Protein AF-A0A7Y5MS12-F1 (afdb_monomer_lite)

Structure (mmCIF, N/CA/C/O backbone):
data_AF-A0A7Y5MS12-F1
#
_entry.id   AF-A0A7Y5MS12-F1
#
loop_
_atom_site.group_PDB
_atom_site.id
_atom_site.type_symbol
_atom_site.label_atom_id
_atom_site.label_alt_id
_atom_site.label_comp_id
_atom_site.label_asym_id
_atom_site.label_entity_id
_atom_site.label_seq_id
_atom_site.pdbx_PDB_ins_code
_atom_site.Cartn_x
_atom_site.Cartn_y
_atom_site.Cartn_z
_atom_site.occupancy
_atom_site.B_iso_or_equiv
_atom_site.auth_seq_id
_atom_site.auth_comp_id
_atom_site.auth_asym_id
_atom_site.auth_atom_id
_atom_site.pdbx_PDB_model_num
ATOM 1 N N . MET A 1 1 ? -14.382 5.665 9.227 1.00 68.31 1 MET A N 1
ATOM 2 C CA . MET A 1 1 ? -13.702 4.538 8.560 1.00 68.31 1 MET A CA 1
ATOM 3 C C . MET A 1 1 ? -12.350 5.017 8.052 1.00 68.31 1 MET A C 1
ATOM 5 O O . MET A 1 1 ? -12.291 6.135 7.544 1.00 68.31 1 MET A O 1
ATOM 9 N N . LYS A 1 2 ? -11.258 4.272 8.248 1.00 78.38 2 LYS A N 1
ATOM 10 C CA . LYS A 1 2 ? -9.914 4.711 7.812 1.00 78.38 2 LYS A CA 1
ATOM 11 C C . LYS A 1 2 ? -9.490 3.993 6.543 1.00 78.38 2 LYS A C 1
ATOM 13 O O . LYS A 1 2 ? -9.517 2.764 6.481 1.00 78.38 2 LYS A O 1
ATOM 18 N N . LEU A 1 3 ? -9.067 4.781 5.563 1.00 83.00 3 LEU A N 1
ATOM 19 C CA . LEU A 1 3 ? -8.536 4.303 4.297 1.00 83.00 3 LEU A CA 1
ATOM 20 C C . LEU A 1 3 ? -7.022 4.455 4.309 1.00 83.00 3 LEU A C 1
ATOM 22 O O . LEU A 1 3 ? -6.505 5.561 4.475 1.00 83.00 3 LEU A O 1
ATOM 26 N N . LEU A 1 4 ? -6.320 3.348 4.108 1.00 87.44 4 LEU A N 1
ATOM 27 C CA . LEU A 1 4 ? -4.887 3.360 3.863 1.00 87.44 4 LEU A CA 1
ATOM 28 C C . LEU A 1 4 ? -4.664 3.398 2.358 1.00 87.44 4 LEU A C 1
ATOM 30 O O . LEU A 1 4 ? -5.261 2.619 1.619 1.00 87.44 4 LEU A O 1
ATOM 34 N N . LEU A 1 5 ? -3.779 4.273 1.903 1.00 87.62 5 LEU A N 1
ATOM 35 C CA . LEU A 1 5 ? -3.424 4.393 0.502 1.00 87.62 5 LEU A CA 1
ATOM 36 C C . LEU A 1 5 ? -1.907 4.311 0.344 1.00 87.62 5 LEU A C 1
ATOM 38 O O . LEU A 1 5 ? -1.176 5.120 0.908 1.00 87.62 5 LEU A O 1
ATOM 42 N N . TYR A 1 6 ? -1.423 3.365 -0.452 1.00 88.69 6 TYR A N 1
ATOM 43 C CA . TYR A 1 6 ? -0.018 3.289 -0.841 1.00 88.69 6 TYR A CA 1
ATOM 44 C C . TYR A 1 6 ? 0.161 3.754 -2.284 1.00 88.69 6 TYR A C 1
ATOM 46 O O . TYR A 1 6 ? -0.359 3.140 -3.217 1.00 88.69 6 TYR A O 1
ATOM 54 N N . LEU A 1 7 ? 0.919 4.836 -2.447 1.00 86.69 7 LEU A N 1
ATOM 55 C CA . LEU A 1 7 ? 1.239 5.472 -3.720 1.00 86.69 7 LEU A CA 1
ATOM 56 C C . LEU A 1 7 ? 2.759 5.635 -3.834 1.00 86.69 7 LEU A C 1
ATOM 58 O O . LEU A 1 7 ? 3.296 6.632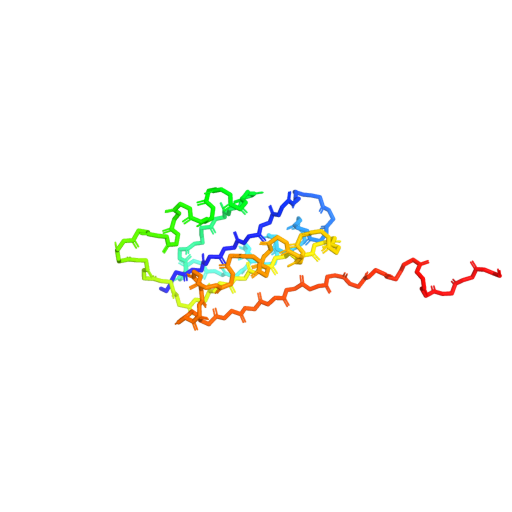 -3.346 1.00 86.69 7 LEU A O 1
ATOM 62 N N . PRO A 1 8 ? 3.475 4.692 -4.470 1.00 81.69 8 PRO A N 1
ATOM 63 C CA . PRO A 1 8 ? 4.926 4.795 -4.632 1.00 81.69 8 PRO A CA 1
ATOM 64 C C . PRO A 1 8 ? 5.345 5.954 -5.548 1.00 81.69 8 PRO A C 1
ATOM 66 O O . PRO A 1 8 ? 6.475 6.427 -5.461 1.00 81.69 8 PRO A O 1
ATOM 69 N N . THR A 1 9 ? 4.439 6.431 -6.408 1.00 78.44 9 THR A N 1
ATOM 70 C CA . THR A 1 9 ? 4.665 7.555 -7.319 1.00 78.44 9 THR A CA 1
ATOM 71 C C . THR A 1 9 ? 3.571 8.614 -7.187 1.00 78.44 9 THR A C 1
ATOM 73 O O . THR A 1 9 ? 2.390 8.292 -7.051 1.00 78.44 9 THR A O 1
ATOM 76 N N . GLU A 1 10 ? 3.968 9.886 -7.256 1.00 72.00 10 GLU A N 1
ATOM 77 C CA . GLU A 1 10 ? 3.052 11.030 -7.364 1.00 72.00 10 GLU A CA 1
ATOM 78 C C . GLU A 1 10 ? 2.588 11.290 -8.795 1.00 72.00 10 GLU A C 1
ATOM 80 O O . GLU A 1 10 ? 1.715 12.123 -9.010 1.00 72.00 10 GLU A O 1
ATOM 85 N N . SER A 1 11 ? 3.176 10.621 -9.785 1.00 72.00 11 SER A N 1
ATOM 86 C CA . SER A 1 11 ? 2.893 10.866 -11.196 1.00 72.00 11 SER A CA 1
ATOM 87 C C . SER A 1 11 ? 2.021 9.769 -11.809 1.00 72.00 11 SER A C 1
ATOM 89 O O . SER A 1 11 ? 1.939 8.639 -11.320 1.00 72.00 11 SER A O 1
ATOM 91 N N . GLY A 1 12 ? 1.330 10.120 -12.896 1.00 80.69 12 GLY A N 1
ATOM 92 C CA . GLY A 1 12 ? 0.542 9.180 -13.691 1.00 80.69 12 GLY A CA 1
ATOM 93 C C . GLY A 1 12 ? -0.600 8.525 -12.892 1.00 80.69 12 GLY A C 1
ATOM 94 O O . GLY A 1 12 ? -1.454 9.246 -12.366 1.00 80.69 12 GLY A O 1
ATOM 95 N N . PRO A 1 13 ? -0.650 7.180 -12.788 1.00 78.56 13 PRO A N 1
ATOM 96 C CA . PRO A 1 13 ? -1.725 6.471 -12.088 1.00 78.56 13 PRO A CA 1
ATOM 97 C C . PRO A 1 13 ? -1.904 6.896 -10.623 1.00 78.56 13 PRO A C 1
ATOM 99 O O . PRO A 1 13 ? -3.033 6.913 -10.135 1.00 78.56 13 PRO A O 1
ATOM 102 N N . GLY A 1 14 ? -0.821 7.287 -9.938 1.00 80.56 14 GLY A N 1
ATOM 103 C CA . GLY A 1 14 ? -0.876 7.722 -8.540 1.00 80.56 14 GLY A CA 1
ATOM 104 C C . GLY A 1 14 ? -1.584 9.060 -8.349 1.00 80.56 14 GLY A C 1
ATOM 105 O O . GLY A 1 14 ? -2.464 9.166 -7.495 1.00 80.56 14 GLY A O 1
ATOM 106 N N . ALA A 1 15 ? -1.291 10.043 -9.207 1.00 80.88 15 ALA A N 1
ATOM 107 C CA . ALA A 1 15 ? -1.989 11.331 -9.217 1.00 80.88 15 ALA A CA 1
ATOM 108 C C . ALA A 1 15 ? -3.488 11.152 -9.481 1.00 80.88 15 ALA A C 1
ATOM 110 O O . ALA A 1 15 ? -4.324 11.730 -8.787 1.00 80.88 15 ALA A O 1
ATOM 111 N N . ARG A 1 16 ? -3.829 10.318 -10.472 1.00 81.44 16 ARG A N 1
ATOM 112 C CA . ARG A 1 16 ? -5.221 10.060 -10.855 1.00 81.44 16 ARG A CA 1
ATOM 113 C C . ARG A 1 16 ? -5.990 9.382 -9.726 1.00 81.44 16 ARG A C 1
ATOM 115 O O . ARG A 1 16 ? -7.111 9.784 -9.430 1.00 81.44 16 ARG A O 1
ATOM 122 N N . LEU A 1 17 ? -5.385 8.390 -9.074 1.00 82.56 17 LEU A N 1
ATOM 123 C CA . LEU A 1 17 ? -5.996 7.710 -7.937 1.00 82.56 17 LEU A CA 1
ATOM 124 C C . LEU A 1 17 ? -6.201 8.669 -6.758 1.00 82.56 17 LEU A C 1
ATOM 126 O O . LEU A 1 17 ? -7.279 8.691 -6.172 1.00 82.56 17 LEU A O 1
ATOM 130 N N . GLN A 1 18 ? -5.209 9.510 -6.455 1.00 82.62 18 GLN A N 1
ATOM 131 C CA . GLN A 1 18 ? -5.329 10.526 -5.412 1.00 82.62 18 GLN A CA 1
ATOM 132 C C . GLN A 1 18 ? -6.437 11.543 -5.724 1.00 82.62 18 GLN A C 1
ATOM 134 O O . GLN A 1 18 ? -7.194 11.901 -4.826 1.00 82.62 18 GLN A O 1
ATOM 139 N N . GLN A 1 19 ? -6.579 11.977 -6.981 1.00 82.75 19 GLN A N 1
ATOM 140 C CA . GLN A 1 19 ? -7.657 12.879 -7.400 1.00 82.75 19 GLN A CA 1
ATOM 141 C C . GLN A 1 19 ? -9.042 12.244 -7.260 1.00 82.75 19 GLN A C 1
ATOM 143 O O . GLN A 1 19 ? -9.953 12.899 -6.764 1.00 82.75 19 GLN A O 1
ATOM 148 N N . VAL A 1 20 ? -9.204 10.979 -7.658 1.00 82.62 20 VAL A N 1
ATOM 149 C CA . VAL A 1 20 ? -10.479 10.257 -7.504 1.00 82.62 20 VAL A CA 1
ATOM 150 C C . VAL A 1 20 ? -10.832 10.104 -6.027 1.00 82.62 20 VAL A C 1
ATOM 152 O O . VAL A 1 20 ? -11.961 10.375 -5.635 1.00 82.62 20 VAL A O 1
ATOM 155 N N . LEU A 1 21 ? -9.862 9.732 -5.190 1.00 79.81 21 LEU A N 1
ATOM 156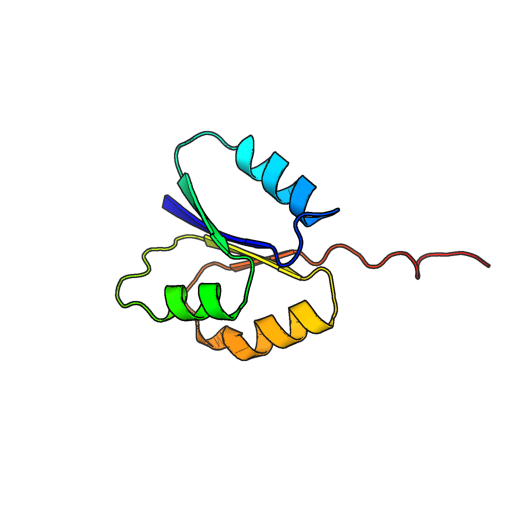 C CA . LEU A 1 21 ? -10.083 9.5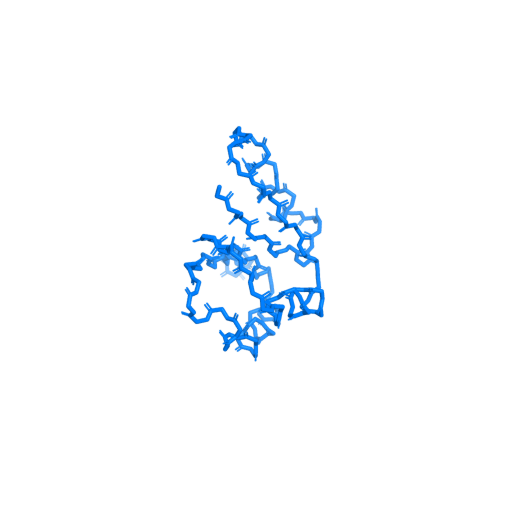69 -3.753 1.00 79.81 21 LEU A CA 1
ATOM 157 C C . LEU A 1 21 ? -10.342 10.903 -3.041 1.00 79.81 21 LEU A C 1
ATOM 159 O O . LEU A 1 21 ? -11.105 10.929 -2.084 1.00 79.81 21 LEU A O 1
ATOM 163 N N . ALA A 1 22 ? -9.772 12.010 -3.523 1.00 77.50 22 ALA A N 1
ATOM 164 C CA . ALA A 1 22 ? -10.062 13.349 -3.010 1.00 77.50 22 ALA A CA 1
ATOM 165 C C . ALA A 1 22 ? -11.496 13.818 -3.319 1.00 77.50 22 ALA A C 1
ATOM 167 O O . ALA A 1 22 ? -12.017 14.676 -2.612 1.00 77.50 22 ALA A O 1
ATOM 168 N N . GLN A 1 23 ? -12.134 13.267 -4.359 1.00 77.00 23 GLN A N 1
ATOM 169 C CA . GLN A 1 23 ? -13.532 13.559 -4.702 1.00 77.00 23 GLN A CA 1
ATOM 170 C C . GLN A 1 23 ? -14.539 12.742 -3.883 1.00 77.00 23 GLN A C 1
ATOM 172 O O . GLN A 1 23 ? -15.724 13.069 -3.868 1.00 77.00 23 GLN A O 1
ATOM 177 N N . ILE A 1 24 ? -14.093 11.687 -3.198 1.00 75.38 24 ILE A N 1
ATOM 178 C CA . ILE A 1 24 ? -14.940 10.903 -2.298 1.00 75.38 24 ILE A CA 1
ATOM 179 C C . ILE A 1 24 ? -14.992 11.653 -0.958 1.00 75.38 24 ILE A C 1
ATOM 181 O O . ILE A 1 24 ? -14.039 11.628 -0.182 1.00 75.38 24 ILE A O 1
ATOM 185 N N . GLU A 1 25 ? -16.088 12.377 -0.712 1.00 58.41 25 GLU A N 1
ATOM 186 C CA . GLU A 1 25 ? -16.259 13.259 0.451 1.00 58.41 25 GLU A CA 1
ATOM 187 C C . GLU A 1 25 ? -15.984 12.584 1.817 1.00 58.41 25 GLU A C 1
ATOM 189 O O . GLU A 1 25 ? -16.566 11.556 2.171 1.00 58.41 25 GLU A O 1
ATOM 194 N N . ALA A 1 26 ? -15.098 13.246 2.576 1.00 55.44 26 ALA A N 1
ATOM 195 C CA . ALA A 1 26 ? -14.988 13.528 4.022 1.00 55.44 26 ALA A CA 1
ATOM 196 C C . ALA A 1 26 ? -15.328 12.498 5.125 1.00 55.44 26 ALA A C 1
ATOM 198 O O . ALA A 1 26 ? -14.893 12.695 6.259 1.00 55.44 26 ALA A O 1
ATOM 199 N N . ALA A 1 27 ? -16.042 11.402 4.873 1.00 60.31 27 ALA A N 1
ATOM 200 C CA . ALA A 1 27 ? -16.380 10.435 5.930 1.00 60.31 27 ALA A CA 1
ATOM 201 C C . ALA A 1 27 ? -15.204 9.509 6.321 1.00 60.31 27 ALA A C 1
ATOM 203 O O . ALA A 1 27 ? -15.309 8.711 7.261 1.00 60.31 27 ALA A O 1
ATOM 204 N N . HIS A 1 28 ? -14.078 9.612 5.605 1.00 70.12 28 HIS A N 1
ATOM 205 C CA . HIS A 1 28 ? -12.949 8.699 5.721 1.00 70.12 28 HIS A CA 1
ATOM 206 C C . HIS A 1 28 ? -11.647 9.443 6.013 1.00 70.12 28 HIS A C 1
ATOM 208 O O . HIS A 1 28 ? -11.278 10.377 5.304 1.00 70.12 28 HIS A O 1
ATOM 214 N N . THR A 1 29 ? -10.916 9.005 7.038 1.00 78.56 29 THR A N 1
ATOM 215 C CA . THR A 1 29 ? -9.543 9.475 7.261 1.00 78.56 29 THR A CA 1
ATOM 216 C C . THR A 1 29 ? -8.635 8.747 6.279 1.00 78.56 29 THR A C 1
ATOM 218 O O . THR A 1 29 ? -8.491 7.527 6.369 1.00 78.56 29 THR A O 1
ATOM 221 N N . LEU A 1 30 ? -8.062 9.486 5.331 1.00 81.56 30 LEU A N 1
ATOM 222 C CA . LEU A 1 30 ? -7.184 8.944 4.301 1.00 81.56 30 LEU A CA 1
ATOM 223 C C . LEU A 1 30 ? -5.717 9.090 4.737 1.00 81.56 30 LEU A C 1
ATOM 225 O O . LEU A 1 30 ? -5.223 10.204 4.901 1.00 81.56 30 LEU A O 1
ATOM 229 N N . GLU A 1 31 ? -5.017 7.973 4.926 1.00 86.44 31 GLU A N 1
ATOM 230 C CA . GLU A 1 31 ? -3.584 7.944 5.237 1.00 86.44 31 GLU A CA 1
ATOM 231 C C . GLU A 1 31 ? -2.790 7.544 3.987 1.00 86.44 31 GLU A C 1
ATOM 233 O O . GLU A 1 31 ? -2.919 6.422 3.499 1.00 86.44 31 GLU A O 1
ATOM 238 N N . ILE A 1 32 ? -1.959 8.454 3.466 1.00 86.38 32 ILE A N 1
ATOM 239 C CA . ILE A 1 32 ? -1.160 8.216 2.256 1.00 86.38 32 ILE A CA 1
ATOM 240 C C . ILE A 1 32 ? 0.276 7.845 2.633 1.00 86.38 32 ILE A C 1
ATOM 242 O O . ILE A 1 32 ? 0.987 8.613 3.283 1.00 86.38 32 ILE A O 1
ATOM 246 N N . PHE A 1 33 ? 0.739 6.698 2.144 1.00 88.56 33 PHE A N 1
ATOM 247 C CA . PHE A 1 33 ? 2.100 6.201 2.295 1.00 88.56 33 PHE A CA 1
ATOM 248 C C . PHE A 1 33 ? 2.789 6.111 0.942 1.00 88.56 33 PHE A C 1
ATOM 250 O O . PHE A 1 33 ? 2.250 5.565 -0.013 1.00 88.56 33 PHE A O 1
ATOM 257 N N . ARG A 1 34 ? 4.024 6.609 0.873 1.00 85.88 34 ARG A N 1
ATOM 258 C CA . ARG A 1 34 ? 4.818 6.604 -0.367 1.00 85.88 34 ARG A CA 1
ATOM 259 C C . ARG A 1 34 ? 5.952 5.600 -0.379 1.00 85.88 34 ARG A C 1
ATOM 261 O O . ARG A 1 34 ? 6.570 5.355 -1.403 1.00 85.88 34 ARG A O 1
ATOM 268 N N . THR A 1 35 ? 6.243 5.016 0.776 1.00 85.31 35 THR A N 1
ATOM 269 C CA . THR A 1 35 ? 7.317 4.041 0.921 1.00 85.31 35 THR A CA 1
ATOM 270 C C . THR A 1 35 ? 6.801 2.840 1.682 1.00 85.31 35 THR A C 1
ATOM 272 O O . THR A 1 35 ? 6.010 2.979 2.617 1.00 85.31 35 THR A O 1
ATOM 275 N N . LEU A 1 36 ? 7.300 1.658 1.331 1.00 84.56 36 LEU A N 1
ATOM 276 C CA . LEU A 1 36 ? 7.005 0.447 2.092 1.00 84.56 36 LEU A CA 1
ATOM 277 C C . LEU A 1 36 ? 7.499 0.541 3.529 1.00 84.56 36 LEU A C 1
ATOM 279 O O . LEU A 1 36 ? 6.900 -0.056 4.413 1.00 84.56 36 LEU A O 1
ATOM 283 N N . LYS A 1 37 ? 8.559 1.315 3.786 1.00 86.00 37 LYS A N 1
ATOM 284 C CA . LYS A 1 37 ? 9.075 1.532 5.138 1.00 86.00 37 LYS A CA 1
ATOM 285 C C . LYS A 1 37 ? 8.050 2.248 6.015 1.00 86.00 37 LYS A C 1
ATOM 287 O O . LYS A 1 37 ? 7.767 1.777 7.113 1.00 86.00 37 LYS A O 1
ATOM 292 N N . THR A 1 38 ? 7.488 3.361 5.543 1.00 87.12 38 THR A N 1
ATOM 293 C CA . THR A 1 38 ? 6.475 4.112 6.301 1.00 87.12 38 THR A CA 1
ATOM 294 C C . THR A 1 38 ? 5.170 3.332 6.416 1.00 87.12 38 THR A C 1
ATOM 296 O O . THR A 1 38 ? 4.598 3.285 7.502 1.00 87.12 38 THR A O 1
ATOM 299 N N . LEU A 1 39 ? 4.770 2.642 5.345 1.00 86.94 39 LEU A N 1
ATOM 300 C CA . LEU A 1 39 ? 3.627 1.731 5.336 1.00 86.94 39 LEU A CA 1
ATOM 301 C C . LEU A 1 39 ? 3.776 0.616 6.383 1.00 86.94 39 LEU A C 1
ATOM 303 O O . LEU A 1 39 ? 2.929 0.448 7.253 1.00 86.94 39 LEU A O 1
ATOM 307 N N . SER A 1 40 ? 4.888 -0.118 6.336 1.00 85.06 40 SER A N 1
ATOM 308 C CA . SER A 1 40 ? 5.163 -1.239 7.240 1.00 85.06 40 SER A CA 1
ATOM 309 C C . SER A 1 40 ? 5.292 -0.784 8.685 1.00 85.06 40 SER A C 1
ATOM 311 O O . SER A 1 40 ? 4.860 -1.488 9.590 1.00 85.06 40 SER A O 1
ATOM 313 N N . CYS A 1 41 ? 5.899 0.384 8.915 1.00 86.19 41 CYS A N 1
ATOM 314 C CA . CYS A 1 41 ? 5.986 0.972 10.246 1.00 86.19 41 CYS A CA 1
ATOM 315 C C . CYS A 1 41 ? 4.588 1.241 10.809 1.00 86.19 41 CYS A C 1
ATOM 317 O O . CYS A 1 41 ? 4.336 0.941 11.972 1.00 86.19 41 CYS A O 1
ATOM 319 N N . ARG A 1 42 ? 3.668 1.744 9.974 1.00 84.25 42 ARG A N 1
ATOM 320 C CA . ARG A 1 42 ? 2.289 2.004 10.382 1.00 84.25 42 ARG A CA 1
ATOM 321 C C . ARG A 1 42 ? 1.503 0.721 10.645 1.00 84.25 42 ARG A C 1
ATOM 323 O O . ARG A 1 42 ? 0.886 0.619 11.697 1.00 84.25 42 ARG A O 1
ATOM 330 N N . LEU A 1 43 ? 1.572 -0.258 9.743 1.00 80.62 43 LEU A N 1
ATOM 331 C CA . LEU A 1 43 ? 0.845 -1.530 9.864 1.00 80.62 43 LEU A CA 1
ATOM 332 C C . LEU A 1 43 ? 1.292 -2.376 11.067 1.00 80.62 43 LEU A C 1
ATOM 334 O O . LEU A 1 43 ? 0.518 -3.170 11.584 1.00 80.62 43 LEU A O 1
ATOM 338 N N . ARG A 1 44 ? 2.532 -2.202 11.539 1.00 82.31 44 ARG A N 1
ATOM 339 C CA . ARG A 1 44 ? 3.042 -2.880 12.745 1.00 82.31 44 ARG A CA 1
ATOM 340 C C . ARG A 1 44 ? 2.580 -2.239 14.054 1.00 82.31 44 ARG A C 1
ATOM 342 O O . ARG A 1 44 ? 2.888 -2.778 15.115 1.00 82.31 44 ARG A O 1
ATOM 349 N N . GLN A 1 45 ? 1.912 -1.085 14.017 1.00 79.56 45 GLN A N 1
ATOM 350 C CA . GLN A 1 45 ? 1.432 -0.453 15.241 1.00 79.56 45 GLN A CA 1
ATOM 351 C C . GLN A 1 45 ? 0.217 -1.219 15.780 1.00 79.56 45 GLN A C 1
ATOM 353 O O . GLN A 1 45 ? -0.744 -1.433 15.038 1.00 79.56 45 GLN A O 1
ATOM 358 N N . PRO A 1 46 ? 0.226 -1.618 17.066 1.00 57.97 46 PRO A N 1
ATOM 359 C CA . PRO A 1 46 ? -0.956 -2.191 17.693 1.00 57.97 46 PRO A CA 1
ATOM 360 C C . PRO A 1 46 ? -2.070 -1.136 17.646 1.00 57.97 46 PRO A C 1
ATOM 362 O O . PRO A 1 46 ? -1.814 0.029 17.950 1.00 57.97 46 PRO A O 1
ATOM 365 N N . HIS A 1 47 ? -3.280 -1.534 17.245 1.00 63.78 47 HIS A N 1
ATOM 366 C CA . HIS A 1 47 ? -4.449 -0.664 17.001 1.00 63.78 47 HIS A CA 1
ATOM 367 C C . HIS A 1 47 ? -4.503 0.058 15.645 1.00 63.78 47 HIS A C 1
ATOM 369 O O . HIS A 1 47 ? -5.093 1.140 15.543 1.00 63.78 47 HIS A O 1
ATOM 375 N N . TYR A 1 48 ? -3.937 -0.523 14.582 1.00 68.50 48 TYR A N 1
ATOM 376 C CA . TYR A 1 48 ? -4.199 -0.011 13.238 1.00 68.50 48 TYR A CA 1
ATOM 377 C C . TYR A 1 48 ? -5.622 -0.355 12.769 1.00 68.50 48 TYR A C 1
ATOM 379 O O . TYR A 1 48 ? -5.868 -1.370 12.128 1.00 68.50 48 TYR A O 1
ATOM 387 N N . ASP A 1 49 ? -6.559 0.520 13.129 1.00 72.00 49 ASP A N 1
ATOM 388 C CA . ASP A 1 49 ? -7.992 0.407 12.847 1.00 72.00 49 ASP A CA 1
ATOM 389 C C . ASP A 1 49 ? -8.295 0.895 11.416 1.00 72.00 49 ASP A C 1
ATOM 391 O O . ASP A 1 49 ? -8.805 1.998 11.200 1.00 72.00 49 ASP A O 1
ATOM 395 N N . CYS A 1 50 ? -7.838 0.127 10.423 1.00 77.69 50 CYS A N 1
ATOM 396 C CA . CYS A 1 50 ? -8.033 0.412 9.004 1.00 77.69 50 CYS A CA 1
ATOM 397 C C . CYS A 1 50 ? -9.053 -0.543 8.393 1.00 77.69 50 CYS A C 1
ATOM 399 O O . CYS A 1 50 ? -8.921 -1.758 8.482 1.00 77.69 50 CYS A O 1
ATOM 401 N N . ASP A 1 51 ? -10.066 0.023 7.742 1.00 80.56 51 ASP A N 1
ATOM 402 C CA . ASP A 1 51 ? -11.163 -0.755 7.167 1.00 80.56 51 ASP A CA 1
ATOM 403 C C . ASP A 1 51 ? -10.832 -1.271 5.765 1.00 80.56 51 ASP A C 1
ATOM 405 O O . ASP A 1 51 ? -11.361 -2.297 5.334 1.00 80.56 51 ASP A O 1
ATOM 409 N N . LEU A 1 52 ? -9.999 -0.528 5.029 1.00 84.38 52 LEU A N 1
ATOM 410 C CA . LEU A 1 52 ? -9.648 -0.814 3.645 1.00 84.38 52 LEU A CA 1
ATOM 411 C C . LEU A 1 52 ? -8.286 -0.204 3.291 1.00 84.38 52 LEU A C 1
ATOM 413 O O . LEU A 1 52 ? -8.070 1.002 3.429 1.00 84.38 52 LEU A O 1
ATOM 417 N N . ALA A 1 53 ? -7.394 -1.045 2.779 1.00 87.81 53 ALA A N 1
ATOM 418 C CA . ALA A 1 53 ? -6.101 -0.664 2.237 1.00 87.81 53 ALA A CA 1
ATOM 419 C C . ALA A 1 53 ? -6.136 -0.706 0.706 1.00 87.81 53 ALA A C 1
ATOM 421 O O . ALA A 1 53 ? -6.544 -1.699 0.109 1.00 87.81 53 ALA A O 1
ATOM 422 N N . ILE A 1 54 ? -5.697 0.367 0.060 1.00 88.25 54 ILE A N 1
ATOM 423 C CA . ILE A 1 54 ? -5.595 0.482 -1.392 1.00 88.25 54 ILE A CA 1
ATOM 424 C C . ILE A 1 54 ? -4.110 0.601 -1.745 1.00 88.25 54 ILE A C 1
ATOM 426 O O . ILE A 1 54 ? -3.444 1.559 -1.350 1.00 88.25 54 ILE A O 1
ATOM 430 N N . PHE A 1 55 ? -3.583 -0.361 -2.499 1.00 89.25 55 PHE A N 1
ATOM 431 C CA . PHE A 1 55 ? -2.190 -0.384 -2.936 1.00 89.25 55 PHE A CA 1
ATOM 432 C C . PHE A 1 55 ? -2.090 -0.138 -4.436 1.00 89.25 55 PHE A C 1
ATOM 434 O O . PHE A 1 55 ? -2.710 -0.852 -5.218 1.00 89.25 55 PHE A O 1
ATOM 441 N N . LEU A 1 56 ? -1.276 0.833 -4.849 1.00 87.94 56 LEU A N 1
ATOM 442 C CA . LEU A 1 56 ? -0.897 1.008 -6.247 1.00 87.94 56 LEU A CA 1
ATOM 443 C C . LEU A 1 56 ? 0.453 0.334 -6.506 1.00 87.94 56 LEU A C 1
ATOM 445 O O . LEU A 1 56 ? 1.466 0.739 -5.936 1.00 87.94 56 LEU A O 1
ATOM 449 N N . ALA A 1 57 ? 0.471 -0.645 -7.407 1.00 86.38 57 ALA A N 1
ATOM 450 C CA . ALA A 1 57 ? 1.691 -1.281 -7.893 1.00 86.38 57 ALA A CA 1
ATOM 451 C C . ALA A 1 57 ? 1.930 -0.885 -9.355 1.00 86.38 57 ALA A C 1
ATOM 453 O O . ALA A 1 57 ? 1.507 -1.579 -10.275 1.00 86.38 57 ALA A O 1
ATOM 454 N N . ALA A 1 58 ? 2.585 0.257 -9.581 1.00 80.62 58 ALA A N 1
ATOM 455 C CA . ALA A 1 58 ? 2.836 0.781 -10.927 1.00 80.62 58 ALA A CA 1
ATOM 456 C C . ALA A 1 58 ? 3.935 -0.001 -11.675 1.00 80.62 58 ALA A C 1
ATOM 458 O O . ALA A 1 58 ? 4.052 0.049 -12.908 1.00 80.62 58 ALA A O 1
ATOM 459 N N . THR A 1 59 ? 4.771 -0.727 -10.936 1.00 80.69 59 THR A N 1
ATOM 460 C CA . THR A 1 59 ? 5.837 -1.560 -11.485 1.00 80.69 59 THR A CA 1
ATOM 461 C C . THR A 1 59 ? 5.783 -2.998 -10.958 1.00 80.69 59 THR A C 1
ATOM 463 O O . THR A 1 59 ? 5.301 -3.228 -9.849 1.00 80.69 59 THR A O 1
ATOM 466 N N . PRO A 1 60 ? 6.325 -3.984 -11.705 1.00 82.06 60 PRO A N 1
ATOM 467 C CA . PRO A 1 60 ? 6.498 -5.344 -11.195 1.00 82.06 60 PRO A CA 1
ATOM 468 C C . PRO A 1 60 ? 7.312 -5.388 -9.898 1.00 82.06 60 PRO A C 1
ATOM 470 O O . PRO A 1 60 ? 7.084 -6.245 -9.050 1.00 82.06 60 PRO A O 1
ATOM 473 N N . ARG A 1 61 ? 8.242 -4.441 -9.723 1.00 82.56 61 ARG A N 1
ATOM 474 C CA . ARG A 1 61 ? 9.021 -4.303 -8.493 1.00 82.56 61 ARG A CA 1
ATOM 475 C C . ARG A 1 61 ? 8.143 -3.867 -7.321 1.00 82.56 61 ARG A C 1
ATOM 477 O O . ARG A 1 61 ? 8.245 -4.466 -6.260 1.00 82.56 61 ARG A O 1
ATOM 484 N N . ASP A 1 62 ? 7.234 -2.918 -7.540 1.00 83.50 62 ASP A N 1
ATOM 485 C CA . ASP A 1 62 ? 6.281 -2.472 -6.514 1.00 83.50 62 ASP A CA 1
ATOM 486 C C . ASP A 1 62 ? 5.395 -3.638 -6.050 1.00 83.50 62 ASP A C 1
ATOM 488 O O . ASP A 1 62 ? 5.113 -3.777 -4.862 1.00 83.50 62 ASP A O 1
ATOM 492 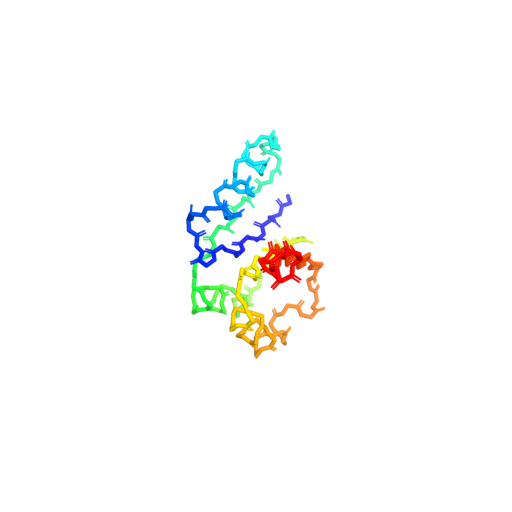N N . LEU A 1 63 ? 4.984 -4.505 -6.985 1.00 85.25 63 LEU A N 1
ATOM 493 C CA . LEU A 1 63 ? 4.205 -5.701 -6.672 1.00 85.25 63 LEU A CA 1
ATOM 494 C C . LEU A 1 63 ? 5.003 -6.694 -5.818 1.00 85.25 63 LEU A C 1
ATOM 496 O O . LEU A 1 63 ? 4.497 -7.163 -4.801 1.00 85.25 63 LEU A O 1
ATOM 500 N N . LEU A 1 64 ? 6.246 -6.996 -6.206 1.00 86.62 64 LEU A N 1
ATOM 501 C CA . LEU A 1 64 ? 7.125 -7.883 -5.437 1.00 86.62 64 LEU A CA 1
ATOM 502 C C . LEU A 1 64 ? 7.367 -7.350 -4.024 1.00 86.62 64 LEU A C 1
ATOM 504 O O . LEU A 1 64 ? 7.301 -8.106 -3.052 1.00 86.62 64 LEU A O 1
ATOM 508 N N . ASP A 1 65 ? 7.599 -6.047 -3.904 1.00 85.94 65 ASP A N 1
ATOM 509 C CA . ASP A 1 65 ? 7.825 -5.417 -2.615 1.00 85.94 65 ASP A CA 1
ATOM 510 C C . ASP A 1 65 ? 6.566 -5.474 -1.726 1.00 85.94 65 ASP A C 1
ATOM 512 O O . ASP A 1 65 ? 6.667 -5.757 -0.531 1.00 85.94 65 ASP A O 1
ATOM 516 N N . LEU A 1 66 ? 5.368 -5.280 -2.295 1.00 86.50 66 LEU A N 1
ATOM 517 C CA . LEU A 1 66 ? 4.096 -5.459 -1.583 1.00 86.50 66 LEU A CA 1
ATOM 518 C C . LEU A 1 66 ? 3.868 -6.916 -1.165 1.00 86.50 66 LEU A C 1
ATOM 520 O O . LEU A 1 66 ? 3.427 -7.170 -0.044 1.00 86.50 66 LEU A O 1
ATOM 524 N N . CYS A 1 67 ? 4.213 -7.884 -2.017 1.00 85.81 67 CYS A N 1
ATOM 525 C CA . CYS A 1 67 ? 4.149 -9.302 -1.667 1.00 85.81 67 CYS A CA 1
ATOM 526 C C . CYS A 1 67 ? 5.036 -9.630 -0.457 1.00 85.81 67 CYS A C 1
ATOM 528 O O . 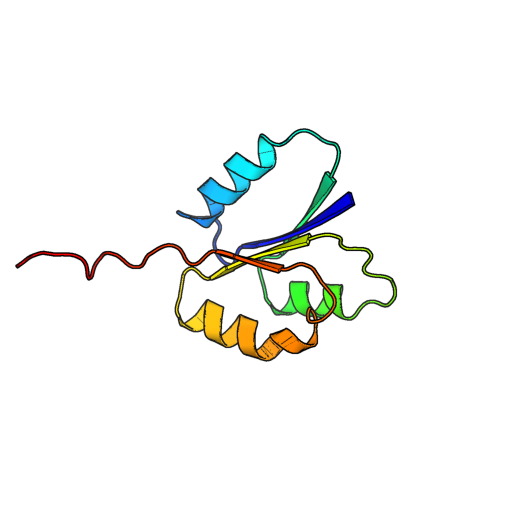CYS A 1 67 ? 4.608 -10.383 0.421 1.00 85.81 67 CYS A O 1
ATOM 530 N N . ALA A 1 68 ? 6.225 -9.025 -0.354 1.00 86.81 68 ALA A N 1
ATOM 531 C CA . ALA A 1 68 ? 7.137 -9.235 0.772 1.00 86.81 68 ALA A CA 1
ATOM 532 C C . ALA A 1 68 ? 6.547 -8.780 2.123 1.00 86.81 68 ALA A C 1
ATOM 534 O O . ALA A 1 68 ? 6.852 -9.357 3.170 1.00 86.81 68 ALA A O 1
ATOM 535 N N . VAL A 1 69 ? 5.668 -7.776 2.113 1.00 85.50 69 VAL A N 1
ATOM 536 C CA . VAL A 1 69 ? 4.998 -7.253 3.316 1.00 85.50 69 VAL A CA 1
ATOM 537 C C . VAL A 1 69 ? 3.539 -7.696 3.446 1.00 85.50 69 VAL A C 1
ATOM 539 O O . VAL A 1 69 ? 2.842 -7.218 4.335 1.00 85.50 69 VAL A O 1
ATOM 542 N N . SER A 1 70 ? 3.091 -8.649 2.623 1.00 84.50 70 SER A N 1
ATOM 543 C CA . SER A 1 70 ? 1.704 -9.142 2.607 1.00 84.50 70 SER A CA 1
ATOM 544 C C . SER A 1 70 ? 1.198 -9.666 3.945 1.00 84.50 70 SER A C 1
ATOM 546 O O . SER A 1 70 ? 0.033 -9.476 4.284 1.00 84.50 70 SER A O 1
ATOM 548 N N . HIS A 1 71 ? 2.091 -10.240 4.750 1.00 84.88 71 HIS A N 1
ATOM 549 C CA . HIS A 1 71 ? 1.807 -10.673 6.117 1.00 84.88 71 HIS A CA 1
ATOM 550 C C . HIS A 1 71 ? 1.301 -9.544 7.034 1.00 84.88 71 HIS A C 1
ATOM 552 O O . HIS A 1 71 ? 0.618 -9.825 8.010 1.00 84.88 71 HIS A O 1
ATOM 558 N N . LEU A 1 72 ? 1.612 -8.276 6.736 1.00 82.50 72 LEU A N 1
ATOM 559 C CA . LEU A 1 72 ? 1.200 -7.121 7.544 1.00 82.50 72 LEU A CA 1
ATOM 560 C C . LEU A 1 72 ? -0.242 -6.668 7.280 1.00 82.50 72 LEU A C 1
ATOM 562 O O . LEU A 1 72 ? -0.738 -5.805 7.999 1.00 82.50 72 LEU A O 1
ATOM 566 N N . PHE A 1 73 ? -0.896 -7.193 6.244 1.00 82.06 73 PHE A N 1
ATOM 567 C CA . PHE A 1 73 ? -2.246 -6.784 5.853 1.00 82.06 73 PHE A CA 1
ATOM 568 C C . PHE A 1 73 ? -3.176 -7.963 5.542 1.00 82.06 73 PHE A C 1
ATOM 570 O O . PHE A 1 73 ? -4.181 -7.789 4.859 1.00 82.06 73 PHE A O 1
ATOM 577 N N . GLN A 1 74 ? -2.877 -9.157 6.068 1.00 77.06 74 GLN A N 1
ATOM 578 C CA . GLN A 1 74 ? -3.711 -10.355 5.880 1.00 77.06 74 GLN A CA 1
ATOM 579 C C . GLN A 1 74 ? -5.123 -10.201 6.459 1.00 77.06 74 GLN A C 1
ATOM 581 O O . GLN A 1 74 ? -6.075 -10.711 5.877 1.00 77.06 74 GLN A O 1
ATOM 586 N N . ASP A 1 75 ? -5.261 -9.449 7.551 1.00 78.62 75 ASP A N 1
ATOM 587 C CA . ASP A 1 75 ? -6.546 -9.209 8.220 1.00 78.62 75 ASP A CA 1
ATOM 588 C C . ASP A 1 75 ? -7.267 -7.946 7.711 1.00 78.62 75 ASP A C 1
ATOM 590 O O . ASP A 1 75 ? -8.345 -7.595 8.192 1.00 78.62 75 ASP A O 1
ATOM 594 N N . LEU A 1 76 ? -6.685 -7.250 6.727 1.00 82.50 76 LEU A N 1
ATOM 595 C CA . LEU A 1 76 ? -7.211 -6.005 6.174 1.00 82.50 76 LEU A CA 1
ATOM 596 C C . LEU A 1 76 ? -7.876 -6.259 4.824 1.00 82.50 76 LEU A C 1
ATOM 598 O O . LEU A 1 76 ? -7.319 -6.918 3.939 1.00 82.50 76 LEU A O 1
ATOM 602 N N . ARG A 1 77 ? -9.046 -5.648 4.602 1.00 85.69 77 ARG A N 1
ATOM 603 C CA . ARG A 1 77 ? -9.621 -5.612 3.253 1.00 85.69 77 ARG A CA 1
ATOM 604 C C . ARG A 1 77 ? -8.662 -4.843 2.363 1.00 85.69 77 ARG A C 1
ATOM 606 O O . ARG A 1 77 ? -8.339 -3.694 2.645 1.00 85.69 77 ARG A O 1
ATOM 613 N N . THR A 1 78 ? -8.206 -5.487 1.302 1.00 86.44 78 THR A N 1
ATOM 614 C CA . THR A 1 78 ? -7.142 -4.955 0.463 1.00 86.44 78 THR A CA 1
ATOM 615 C C . THR A 1 78 ? -7.601 -4.872 -0.987 1.00 86.44 78 THR A C 1
ATOM 617 O O . THR A 1 78 ? -8.094 -5.850 -1.543 1.00 86.44 78 THR A O 1
ATOM 620 N N . ILE A 1 79 ? -7.417 -3.709 -1.610 1.00 87.62 79 ILE A N 1
ATOM 621 C CA . ILE A 1 79 ? -7.580 -3.487 -3.047 1.00 87.62 79 ILE A CA 1
ATOM 622 C C . ILE A 1 79 ? -6.195 -3.234 -3.630 1.00 87.62 79 ILE A C 1
ATOM 624 O O . ILE A 1 79 ? -5.529 -2.263 -3.277 1.00 87.62 79 ILE A O 1
ATOM 628 N N . LEU A 1 80 ? -5.769 -4.094 -4.547 1.00 87.19 80 LEU A N 1
ATOM 629 C CA . LEU A 1 80 ? -4.542 -3.907 -5.310 1.00 87.19 80 LEU A CA 1
ATOM 630 C C . LEU A 1 80 ? -4.893 -3.350 -6.692 1.00 87.19 80 LEU A C 1
ATOM 632 O O . LEU A 1 80 ? -5.656 -3.958 -7.439 1.00 87.19 80 LEU A O 1
ATOM 636 N N . ILE A 1 81 ? -4.320 -2.200 -7.031 1.00 85.38 81 ILE A N 1
ATOM 637 C CA . ILE A 1 81 ? -4.456 -1.553 -8.331 1.00 85.38 81 ILE A CA 1
ATOM 638 C C . ILE A 1 81 ? -3.161 -1.780 -9.099 1.00 85.38 81 ILE A C 1
ATOM 640 O O . ILE A 1 81 ? -2.098 -1.268 -8.739 1.00 85.38 81 ILE A O 1
ATOM 644 N N . LEU A 1 82 ? -3.284 -2.542 -10.178 1.00 85.50 82 LEU A N 1
A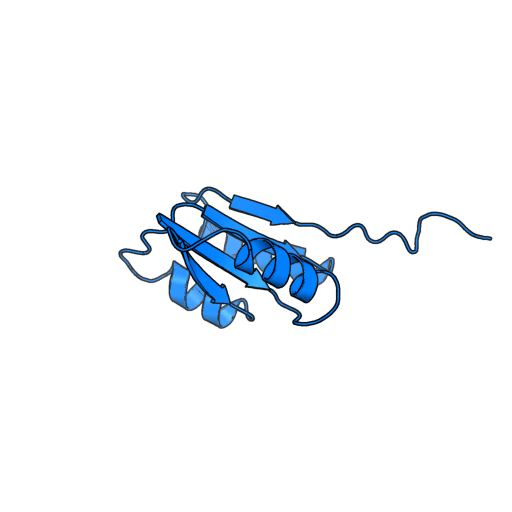TOM 645 C CA . LEU A 1 82 ? -2.236 -2.787 -11.156 1.00 85.50 82 LEU A CA 1
ATOM 646 C C . LEU A 1 82 ? -2.605 -1.978 -12.403 1.00 85.50 82 LEU A C 1
ATOM 648 O O . LEU A 1 82 ? -3.464 -2.421 -13.165 1.00 85.50 82 LEU A O 1
ATOM 652 N N . PRO A 1 83 ? -2.063 -0.759 -12.587 1.00 74.94 83 PRO A N 1
ATOM 653 C CA . PRO A 1 83 ? -2.251 -0.042 -13.833 1.00 74.94 83 PRO A CA 1
ATOM 654 C C . PRO A 1 83 ? -1.650 -0.895 -14.945 1.00 74.94 83 PRO A C 1
ATOM 656 O O . PRO A 1 83 ? -0.502 -1.334 -14.853 1.00 74.94 83 PRO A O 1
ATOM 659 N N . ASP A 1 84 ? -2.463 -1.165 -15.959 1.00 69.69 84 ASP A N 1
ATOM 660 C CA . ASP A 1 84 ? -2.068 -2.018 -17.063 1.00 69.69 84 ASP A CA 1
ATOM 661 C C . ASP A 1 84 ? -0.813 -1.450 -17.738 1.00 69.69 84 ASP A C 1
ATOM 663 O O . ASP A 1 84 ? -0.768 -0.277 -18.124 1.00 69.69 84 ASP A O 1
ATOM 667 N N . ARG A 1 85 ? 0.223 -2.283 -17.858 1.00 61.84 85 ARG A N 1
ATOM 668 C CA . ARG A 1 85 ? 1.426 -1.969 -18.635 1.00 61.84 85 ARG A CA 1
ATOM 669 C C . ARG A 1 85 ? 1.169 -2.330 -20.085 1.00 61.84 85 ARG A C 1
ATOM 671 O O . ARG A 1 85 ? 1.831 -3.174 -20.673 1.00 61.84 85 ARG A O 1
ATOM 678 N N . SER A 1 86 ? 0.210 -1.635 -20.660 1.00 48.00 86 SER A N 1
ATOM 679 C CA . SER A 1 86 ? -0.032 -1.643 -22.087 1.00 48.00 86 SER A CA 1
ATOM 680 C C . SER A 1 86 ? 0.855 -0.588 -22.756 1.00 48.00 86 SER A C 1
ATOM 682 O O . SER A 1 86 ? 0.374 0.430 -23.233 1.00 48.00 86 SER A O 1
ATOM 684 N N . ASP A 1 87 ? 2.170 -0.819 -22.727 1.00 49.84 87 ASP A N 1
ATOM 685 C CA . ASP A 1 87 ? 3.039 -0.505 -23.881 1.00 49.84 87 ASP A CA 1
ATOM 686 C C . ASP A 1 87 ? 3.446 -1.812 -24.604 1.00 49.84 87 ASP A C 1
ATOM 688 O O . ASP A 1 87 ? 4.152 -1.795 -25.601 1.00 49.84 87 ASP A O 1
ATOM 692 N N . ASP A 1 88 ? 2.966 -2.966 -24.111 1.00 43.91 88 ASP A N 1
ATOM 693 C CA . ASP A 1 88 ? 3.020 -4.266 -24.798 1.00 43.91 88 ASP A CA 1
ATOM 694 C C . ASP A 1 88 ? 1.645 -4.681 -25.358 1.00 43.91 88 ASP A C 1
ATOM 696 O O . ASP A 1 88 ? 1.428 -5.826 -25.756 1.00 43.91 88 ASP A O 1
ATOM 700 N N . SER A 1 89 ? 0.693 -3.744 -25.432 1.00 40.78 89 SER A N 1
ATOM 701 C CA . SER A 1 89 ? -0.423 -3.879 -26.362 1.00 40.78 89 SER A CA 1
ATOM 702 C C . SER A 1 89 ? -0.118 -3.053 -27.611 1.00 40.78 89 SER A C 1
ATOM 704 O O . SER A 1 89 ? -0.251 -1.837 -27.633 1.00 40.78 89 SER A O 1
ATOM 706 N N . ILE A 1 90 ? 0.269 -3.787 -28.662 1.00 50.88 90 ILE A N 1
ATOM 707 C CA . ILE A 1 90 ? 0.285 -3.437 -30.093 1.00 50.88 90 ILE A CA 1
ATOM 708 C C . ILE A 1 90 ? 1.116 -2.220 -30.545 1.00 50.88 90 ILE A C 1
ATOM 710 O O . ILE A 1 90 ? 0.673 -1.080 -30.437 1.00 50.88 90 ILE A O 1
ATOM 714 N N . THR A 1 91 ? 2.224 -2.507 -31.259 1.00 39.41 91 THR A N 1
ATOM 715 C CA . THR A 1 91 ? 2.610 -2.056 -32.636 1.00 39.41 91 THR A CA 1
ATOM 716 C C . THR A 1 91 ? 4.155 -1.986 -32.713 1.00 39.41 91 THR A C 1
ATOM 718 O O . THR A 1 91 ? 4.754 -1.230 -31.962 1.00 39.41 91 THR A O 1
ATOM 721 N N . ARG A 1 92 ? 4.898 -2.735 -33.542 1.00 37.44 92 ARG A N 1
ATOM 722 C CA . ARG A 1 92 ? 4.732 -3.090 -34.962 1.00 37.44 92 ARG A CA 1
ATOM 723 C C . ARG A 1 92 ? 5.529 -4.345 -35.327 1.00 37.44 92 ARG A C 1
ATOM 725 O O . ARG A 1 92 ? 6.646 -4.488 -34.787 1.00 37.44 92 ARG A O 1
#

Radius of gyration: 14.07 Å; chains: 1; bounding box: 26×24×53 Å

pLDDT: mean 77.93, std 12.18, range [37.44, 89.25]

Foldseek 3Di:
DEEEEEDLDCDDPSVVVVVVVVPPDDPYHYHYHNDVVVVLVLLPDPPPPHAEYEYEDADPVSVVSCVVSVVSDVVHHYHYDHDDPPVVPDDD

Sequence (92 aa):
MKLLLYLPTESGPGARLQQVLAQIEAAHTLEIFRTLKTLSCRLRQPHYDCDLAIFLAATPRDLLDLCAVSHLFQDLRTILILPDRSDDSITR

Secondary structure (DSSP, 8-state):
-EEEEE-S-SSTHHHHHHHHHHHS-SSSEEEEE-SHHHHHHHHTSTT---SEEEEE--SHHHHHHHHHTGGGSTTS-EEEE----TTSS---